Protein AF-A0A1Z1W2J2-F1 (afdb_monomer)

Organism: NCBI:txid67267

pLDDT: mean 71.51, std 18.53, range [32.78, 91.19]

InterPro domains:
  IPR027417 P-loop containing nucleoside triphosphate hydrolase [G3DSA:3.40.50.300] (1-101)
  IPR027417 P-loop containing nucleoside triphosphate hydrolase [SSF52540] (1-99)
  IPR049945 ORC1/DEAH AAA+ ATPase domain [PF13401] (2-96)

Radius of gyration: 15.1 Å; Cα contacts (8 Å, |Δi|>4): 87; chains: 1; bounding box: 29×31×54 Å

Sequence (104 aa):
MTGDSGVGKTFATHAVLAGYPAHRSCALSLPSRPTPADLRTAFHDALGLPGPPPDDPGVCDNAVLDALAAQPRTVVVDEAHQLSPAAFEYLRYLYDSLPACAPF

Foldseek 3Di:
DDDPPDPPPVVPLVPVVVPDDPQQAFEFDADQAHALVRVLQRLCVSLVPPDHQDPDSVVSLVSSLVSCLVGPHHYDYPPCVRYDPNNVVSVVVSVVPHDDPDDD

Nearest PDB structures (foldseek):
  8bd5-assembly1_J  TM=7.728E-01  e=1.715E-01  Scytonema hofmannii
  7peq-assembly1_AJ  TM=3.961E-01  e=2.458E+00  Homo sapiens
  5xyn-assembly1_C  TM=3.651E-01  e=2.458E+00  Saccharomyces cerevisiae S288C

Mean predicted aligned error: 10.52 Å

Solvent-accessible surface area (backbone atoms only — not comparable to full-atom values): 6521 Å² total; per-residue (Å²): 137,88,76,84,80,73,94,73,58,88,65,64,67,53,64,71,52,71,78,50,64,70,94,36,51,38,69,48,76,75,64,90,56,36,47,57,64,55,49,51,47,28,48,34,61,61,69,65,54,87,75,78,72,55,88,49,65,67,63,35,51,51,55,48,50,53,53,40,64,76,49,72,51,52,74,45,66,72,69,61,88,44,52,34,72,63,30,50,52,47,55,47,50,53,60,72,67,42,76,77,77,74,84,128

Structure (mmCIF, N/CA/C/O backbone):
data_AF-A0A1Z1W2J2-F1
#
_entry.id   AF-A0A1Z1W2J2-F1
#
loop_
_atom_site.group_PDB
_atom_site.id
_atom_site.type_symbol
_atom_site.label_atom_id
_atom_site.label_alt_id
_atom_site.label_comp_id
_atom_site.label_asym_id
_atom_site.label_entity_id
_atom_site.label_seq_id
_atom_site.pdbx_PDB_ins_code
_atom_site.Cartn_x
_atom_site.Cartn_y
_atom_site.Cartn_z
_atom_site.occupancy
_atom_site.B_iso_or_equiv
_atom_site.auth_seq_id
_atom_site.auth_comp_id
_atom_site.auth_asym_id
_atom_site.auth_atom_id
_atom_site.pdbx_PDB_model_num
ATOM 1 N N . MET A 1 1 ? -7.856 -15.005 -34.133 1.00 33.62 1 MET A N 1
ATOM 2 C CA . MET A 1 1 ? -8.223 -15.827 -32.963 1.00 33.62 1 MET A CA 1
ATOM 3 C C . MET A 1 1 ? -8.541 -14.877 -31.828 1.00 33.62 1 MET A C 1
ATOM 5 O O . MET A 1 1 ? -7.641 -14.276 -31.262 1.00 33.62 1 MET A O 1
ATOM 9 N N . THR A 1 2 ? -9.830 -14.649 -31.621 1.00 44.09 2 THR A N 1
ATOM 10 C CA . THR A 1 2 ? -10.419 -13.862 -30.537 1.00 44.09 2 THR A CA 1
ATOM 11 C C . THR A 1 2 ? -10.419 -14.713 -29.270 1.00 44.09 2 THR A C 1
ATOM 13 O O . THR A 1 2 ? -10.969 -15.812 -29.276 1.00 44.09 2 THR A O 1
ATOM 16 N N . GLY A 1 3 ? -9.757 -14.242 -28.216 1.00 36.09 3 GLY A N 1
ATOM 17 C CA . GLY A 1 3 ? -9.851 -14.824 -26.881 1.00 36.09 3 GLY A CA 1
ATOM 18 C C . GLY A 1 3 ? -10.759 -13.947 -26.037 1.00 36.09 3 GLY A C 1
ATOM 19 O O . GLY A 1 3 ? -10.327 -12.886 -25.595 1.00 36.09 3 GLY A O 1
ATOM 20 N N . ASP A 1 4 ? -12.008 -14.373 -25.867 1.00 42.97 4 ASP A N 1
ATOM 21 C CA . ASP A 1 4 ? -12.931 -13.824 -24.875 1.00 42.97 4 ASP A CA 1
ATOM 22 C C . ASP A 1 4 ? -12.263 -13.875 -23.498 1.00 42.97 4 ASP A C 1
ATOM 24 O O . ASP A 1 4 ? -11.938 -14.953 -22.988 1.00 42.97 4 ASP A O 1
ATOM 28 N N . SER A 1 5 ? -12.026 -12.707 -22.901 1.00 47.19 5 SER A N 1
ATOM 29 C CA . SER A 1 5 ? -11.535 -12.635 -21.530 1.00 47.19 5 SER A CA 1
ATOM 30 C C . SER A 1 5 ? -12.732 -12.776 -20.599 1.00 47.19 5 SER A C 1
ATOM 32 O O . SER A 1 5 ? -13.648 -11.955 -20.591 1.00 47.19 5 SER A O 1
ATOM 34 N N . GLY A 1 6 ? -12.743 -13.902 -19.888 1.00 37.53 6 GLY A N 1
ATOM 35 C CA . GLY A 1 6 ? -13.871 -14.432 -19.142 1.00 37.53 6 GLY A CA 1
ATOM 36 C C . GLY A 1 6 ? -14.449 -13.488 -18.090 1.00 37.53 6 GLY A C 1
ATOM 37 O O . GLY A 1 6 ? -13.805 -13.142 -17.104 1.00 37.53 6 GLY A O 1
ATOM 38 N N . VAL A 1 7 ? -15.747 -13.234 -18.240 1.00 40.84 7 VAL A N 1
ATOM 39 C CA . VAL A 1 7 ? -16.676 -12.526 -17.338 1.00 40.84 7 VAL A CA 1
ATOM 40 C C . VAL A 1 7 ? -16.934 -13.305 -16.021 1.00 40.84 7 VAL A C 1
ATOM 42 O O . VAL A 1 7 ? -17.921 -13.095 -15.329 1.00 40.84 7 VAL A O 1
ATOM 45 N N . GLY A 1 8 ? -16.067 -14.256 -15.657 1.00 32.78 8 GLY A N 1
ATOM 46 C CA . GLY A 1 8 ? -16.368 -15.294 -14.661 1.00 32.78 8 GLY A CA 1
ATOM 47 C C . GLY A 1 8 ? -15.552 -15.270 -13.368 1.00 32.78 8 GLY A C 1
ATOM 48 O O . GLY A 1 8 ? -15.852 -16.055 -12.475 1.00 32.78 8 GLY A O 1
ATOM 49 N N . LYS A 1 9 ? -14.523 -14.420 -13.239 1.00 38.84 9 LYS A N 1
ATOM 50 C CA . LYS A 1 9 ? -13.627 -14.419 -12.058 1.00 38.84 9 LYS A CA 1
ATOM 51 C C . LYS A 1 9 ? -13.729 -13.170 -11.189 1.00 38.84 9 LYS A C 1
ATOM 53 O O . LYS A 1 9 ? -13.572 -13.278 -9.979 1.00 38.84 9 LYS A O 1
ATOM 58 N N . THR A 1 10 ? -14.147 -12.044 -11.768 1.00 43.03 10 THR A N 1
ATOM 59 C CA . THR A 1 10 ? -14.412 -10.772 -11.068 1.00 43.03 10 THR A CA 1
ATOM 60 C C . THR A 1 10 ? -15.468 -10.890 -9.953 1.00 43.03 10 THR A C 1
ATOM 62 O O . THR A 1 10 ? -15.591 -10.005 -9.115 1.00 43.03 10 THR A O 1
ATOM 65 N N . PHE A 1 11 ? -16.243 -11.980 -9.908 1.00 35.91 11 PHE A N 1
ATOM 66 C CA . PHE A 1 11 ? -17.312 -12.175 -8.923 1.00 35.91 11 PHE A CA 1
ATOM 67 C C . PHE A 1 11 ? -16.907 -13.029 -7.707 1.00 35.91 11 PHE A C 1
ATOM 69 O O . PHE A 1 11 ? -17.592 -13.001 -6.687 1.00 35.91 11 PHE A O 1
ATOM 76 N N . ALA A 1 12 ? -15.802 -13.782 -7.775 1.00 35.91 12 ALA A N 1
ATOM 77 C CA . ALA A 1 12 ? -15.428 -14.717 -6.707 1.00 35.91 12 ALA A CA 1
ATOM 78 C C . ALA A 1 12 ? -14.659 -14.047 -5.554 1.00 35.91 12 ALA A C 1
ATOM 80 O O . ALA A 1 12 ? -14.740 -14.505 -4.414 1.00 35.91 12 ALA A O 1
ATOM 81 N N . THR A 1 13 ? -13.993 -12.917 -5.804 1.00 43.53 13 THR A N 1
ATOM 82 C CA . THR A 1 13 ? -13.342 -12.097 -4.766 1.00 43.53 13 THR A CA 1
ATOM 83 C C . THR A 1 13 ? -14.362 -11.393 -3.858 1.00 43.53 13 THR A C 1
ATOM 85 O O . THR A 1 13 ? -14.080 -11.126 -2.690 1.00 43.53 13 THR A O 1
ATOM 88 N N . HIS A 1 14 ? -15.597 -11.187 -4.333 1.00 39.03 14 HIS A N 1
ATOM 89 C CA . HIS A 1 14 ? -16.682 -10.560 -3.568 1.00 39.03 14 HIS A CA 1
ATOM 90 C C . HIS A 1 14 ? -17.187 -11.407 -2.381 1.00 39.03 14 HIS A C 1
ATOM 92 O O . HIS A 1 14 ? -17.812 -10.868 -1.469 1.00 39.03 14 HIS A O 1
ATOM 98 N N . ALA A 1 15 ? -16.921 -12.718 -2.357 1.00 36.31 15 ALA A N 1
ATOM 99 C CA . ALA A 1 15 ? -17.475 -13.613 -1.339 1.00 36.31 15 ALA A CA 1
ATOM 100 C C . ALA A 1 15 ? -16.734 -13.550 0.012 1.00 36.31 15 ALA A C 1
ATOM 102 O O . ALA A 1 15 ? -17.362 -13.718 1.054 1.00 36.31 15 ALA A O 1
ATOM 103 N N . VAL A 1 16 ? -15.428 -13.250 0.024 1.00 39.78 16 VAL A N 1
ATOM 104 C CA . VAL A 1 16 ? -14.664 -13.027 1.274 1.00 39.78 16 VAL A CA 1
ATOM 105 C C . VAL A 1 16 ? -14.867 -11.596 1.799 1.00 39.78 16 VAL A C 1
ATOM 107 O O . VAL A 1 16 ? -14.850 -11.363 3.006 1.00 39.78 16 VAL A O 1
ATOM 110 N N . LEU A 1 17 ? -15.167 -10.651 0.900 1.00 43.16 17 LEU A N 1
ATOM 111 C CA . LEU A 1 17 ? -15.566 -9.277 1.227 1.00 43.16 17 LEU A CA 1
ATOM 112 C C . LEU A 1 17 ? -16.951 -9.184 1.896 1.00 43.16 17 LEU A C 1
ATOM 114 O O . LEU A 1 17 ? -17.210 -8.218 2.604 1.00 43.16 17 LEU A O 1
ATOM 118 N N . ALA A 1 18 ? -17.825 -10.185 1.742 1.00 42.00 18 ALA A N 1
ATOM 119 C CA . ALA A 1 18 ? -19.174 -10.171 2.322 1.00 42.00 18 ALA A CA 1
ATOM 120 C C . ALA A 1 18 ? -19.203 -10.249 3.866 1.00 42.00 18 ALA A C 1
ATOM 122 O O . ALA A 1 18 ? -20.241 -9.981 4.471 1.00 42.00 18 ALA A O 1
ATOM 123 N N . GLY A 1 19 ? -18.085 -10.616 4.507 1.00 42.25 19 GLY A N 1
ATOM 124 C CA . GLY A 1 19 ? -17.967 -10.717 5.967 1.00 42.25 19 GLY A CA 1
ATOM 125 C C . GLY A 1 19 ? -17.361 -9.493 6.660 1.00 42.25 19 GLY A C 1
ATOM 126 O O . GLY A 1 19 ? -17.436 -9.403 7.885 1.00 42.25 19 GLY A O 1
ATOM 127 N N . TYR A 1 20 ? -16.772 -8.553 5.911 1.00 49.44 20 TYR A N 1
ATOM 128 C CA . TYR A 1 20 ? -16.141 -7.357 6.471 1.00 49.44 20 TYR A CA 1
ATOM 129 C C . TYR A 1 20 ? -16.917 -6.109 6.049 1.00 49.44 20 TYR A C 1
ATOM 131 O O . TYR A 1 20 ? -17.210 -5.941 4.867 1.00 49.44 20 TYR A O 1
ATOM 139 N N . PRO A 1 21 ? -17.270 -5.210 6.984 1.00 53.03 21 PRO A N 1
ATOM 140 C CA . PRO A 1 21 ? -17.954 -3.980 6.618 1.00 53.03 21 PRO A CA 1
ATOM 141 C C . PRO A 1 21 ? -17.081 -3.191 5.636 1.00 53.03 21 PRO A C 1
ATOM 143 O O . PRO A 1 21 ? -15.913 -2.941 5.927 1.00 53.03 21 PRO A O 1
ATOM 146 N N . ALA A 1 22 ? -17.656 -2.768 4.506 1.00 54.94 22 ALA A N 1
ATOM 147 C CA . ALA A 1 22 ? -16.960 -2.050 3.429 1.00 54.94 22 ALA A CA 1
ATOM 148 C C . ALA A 1 22 ? -16.160 -0.824 3.919 1.00 54.94 22 ALA A C 1
ATOM 150 O O . ALA A 1 22 ? -15.146 -0.455 3.338 1.00 54.94 22 ALA A O 1
ATOM 151 N N . HIS A 1 23 ? -16.570 -0.229 5.044 1.00 56.16 23 HIS A N 1
ATOM 152 C CA . HIS A 1 23 ? -15.871 0.874 5.713 1.00 56.16 23 HIS A CA 1
ATOM 153 C C . HIS A 1 23 ? -14.516 0.493 6.337 1.00 56.16 23 HIS A C 1
ATOM 155 O O . HIS A 1 23 ? -13.785 1.370 6.786 1.00 56.16 23 HIS A O 1
ATOM 161 N N . ARG A 1 24 ? -14.187 -0.801 6.403 1.00 64.62 24 ARG A N 1
ATOM 162 C CA . ARG A 1 24 ? -12.928 -1.336 6.936 1.00 64.62 24 ARG A CA 1
ATOM 163 C C . ARG A 1 24 ? -12.129 -2.105 5.889 1.00 64.62 24 ARG A C 1
ATOM 165 O O . ARG A 1 24 ? -11.170 -2.759 6.264 1.00 64.62 24 ARG A O 1
ATOM 172 N N . SER A 1 25 ? -12.491 -2.062 4.609 1.00 67.38 25 SER A N 1
ATOM 173 C CA . SER A 1 25 ? -11.763 -2.771 3.550 1.00 67.38 25 SER A CA 1
ATOM 174 C C . SER A 1 25 ? -11.204 -1.803 2.513 1.00 67.38 25 SER A C 1
ATOM 176 O O . SER A 1 25 ? -11.910 -0.904 2.064 1.00 67.38 25 SER A O 1
ATOM 178 N N . CYS A 1 26 ? -9.951 -2.009 2.118 1.00 74.50 26 CYS A N 1
ATOM 179 C CA . CYS A 1 26 ? -9.268 -1.282 1.055 1.00 74.50 26 CYS A CA 1
ATOM 180 C C . CYS A 1 26 ? -8.994 -2.258 -0.098 1.00 74.50 26 CYS A C 1
ATOM 182 O O . CYS A 1 26 ? -8.255 -3.228 0.082 1.00 74.50 26 CYS A O 1
ATOM 184 N N . ALA A 1 27 ? -9.617 -2.034 -1.256 1.00 77.12 27 ALA A N 1
ATOM 185 C CA . ALA A 1 27 ? -9.393 -2.839 -2.455 1.00 77.12 27 ALA A CA 1
ATOM 186 C C . ALA A 1 27 ? -8.363 -2.144 -3.351 1.00 77.12 27 ALA A C 1
ATOM 188 O O . ALA A 1 27 ? -8.575 -1.003 -3.762 1.00 77.12 27 ALA A O 1
ATOM 189 N N . LEU A 1 28 ? -7.257 -2.827 -3.653 1.00 80.88 28 LEU A N 1
ATOM 190 C CA . LEU A 1 28 ? -6.201 -2.283 -4.506 1.00 80.88 28 LEU A CA 1
ATOM 191 C C . LEU A 1 28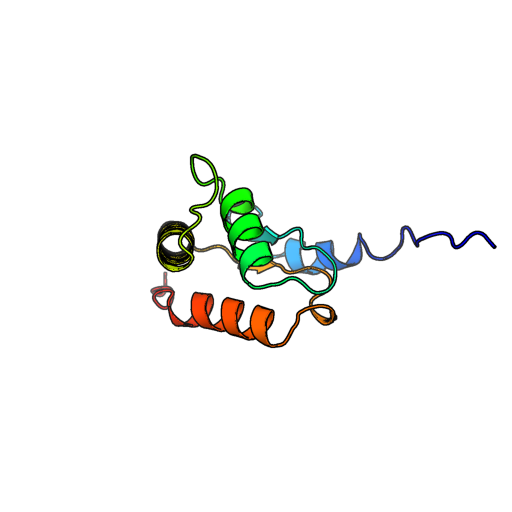 ? -6.387 -2.743 -5.952 1.00 80.88 28 LEU A C 1
ATOM 193 O O . LEU A 1 28 ? -6.520 -3.936 -6.218 1.00 80.88 28 LEU A O 1
ATOM 197 N N . SER A 1 29 ? -6.347 -1.794 -6.886 1.00 77.44 29 SER A N 1
ATOM 198 C CA . SER A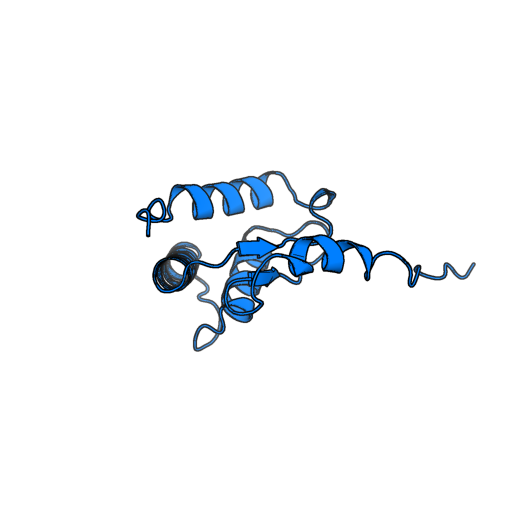 1 29 ? -6.270 -2.085 -8.320 1.00 77.44 29 SER A CA 1
ATOM 199 C C . SER A 1 29 ? -4.805 -2.068 -8.745 1.00 77.44 29 SER A C 1
ATOM 201 O O . SER A 1 29 ? -4.168 -1.020 -8.683 1.00 77.44 29 SER A O 1
ATOM 203 N N . LEU A 1 30 ? -4.261 -3.221 -9.142 1.00 78.81 30 LEU A N 1
ATOM 204 C CA . LEU A 1 30 ? -2.839 -3.375 -9.466 1.00 78.81 30 LEU A CA 1
ATOM 205 C C . LEU A 1 30 ? -2.636 -3.833 -10.917 1.00 78.81 30 LEU A C 1
ATOM 207 O O . LEU A 1 30 ? -3.426 -4.636 -11.419 1.00 78.81 30 LEU A O 1
ATOM 211 N N . PRO A 1 31 ? -1.573 -3.363 -11.596 1.00 78.00 31 PRO A N 1
ATOM 212 C CA . PRO A 1 31 ? -1.170 -3.918 -12.881 1.00 78.00 31 PRO A CA 1
ATOM 213 C C . PRO A 1 31 ? -0.617 -5.341 -12.711 1.00 78.00 31 PRO A C 1
ATOM 215 O O . PRO A 1 31 ? -0.230 -5.753 -11.616 1.00 78.00 31 PRO A O 1
ATOM 218 N N . SER A 1 32 ? -0.517 -6.096 -13.808 1.00 76.31 32 SER A N 1
ATOM 219 C CA . SER A 1 32 ? 0.141 -7.407 -13.785 1.00 76.31 32 SER A CA 1
ATOM 220 C C . SER A 1 32 ? 1.606 -7.279 -13.363 1.00 76.31 32 SER A C 1
ATOM 222 O O . SER A 1 32 ? 2.357 -6.523 -13.975 1.00 76.31 32 SER A O 1
ATOM 224 N N . ARG A 1 33 ? 2.019 -8.072 -12.363 1.00 74.88 33 ARG A N 1
ATOM 225 C CA . ARG A 1 33 ? 3.358 -8.026 -11.739 1.00 74.88 33 ARG A CA 1
ATOM 226 C C . ARG A 1 33 ? 3.707 -6.635 -11.191 1.00 74.88 33 ARG A C 1
ATOM 228 O O . ARG A 1 33 ? 4.670 -6.026 -11.658 1.00 74.88 33 ARG A O 1
ATOM 235 N N . PRO A 1 34 ? 2.963 -6.151 -10.186 1.00 80.31 34 PRO A N 1
ATOM 236 C CA . PRO A 1 34 ? 3.179 -4.820 -9.646 1.00 80.31 34 PRO A CA 1
ATOM 237 C C . PRO A 1 34 ? 4.565 -4.704 -9.005 1.00 80.31 34 PRO A C 1
ATOM 239 O O . PRO A 1 34 ? 5.083 -5.639 -8.374 1.00 80.31 34 PRO A O 1
ATOM 242 N N . THR A 1 35 ? 5.158 -3.531 -9.175 1.00 84.06 35 THR A N 1
ATOM 243 C CA . THR A 1 35 ? 6.349 -3.084 -8.462 1.00 84.06 35 THR A CA 1
ATOM 244 C C . THR A 1 35 ? 5.957 -2.460 -7.116 1.00 84.06 35 THR A C 1
ATOM 246 O O . THR A 1 35 ? 4.797 -2.098 -6.905 1.00 84.06 35 THR A O 1
ATOM 249 N N . PRO A 1 36 ? 6.909 -2.267 -6.186 1.00 84.12 36 PRO A N 1
ATOM 250 C CA . PRO A 1 36 ? 6.645 -1.510 -4.963 1.00 84.12 36 PRO A CA 1
ATOM 251 C C . PRO A 1 36 ? 6.167 -0.070 -5.214 1.00 84.12 36 PRO A C 1
ATOM 253 O O . PRO A 1 36 ? 5.457 0.487 -4.385 1.00 84.12 36 PRO A O 1
ATOM 256 N N . ALA A 1 37 ? 6.540 0.546 -6.341 1.00 86.69 37 ALA A N 1
ATOM 257 C CA . ALA A 1 37 ? 6.037 1.868 -6.714 1.00 86.69 37 ALA A CA 1
ATOM 258 C C . ALA A 1 37 ? 4.547 1.816 -7.089 1.00 86.69 37 ALA A C 1
ATOM 260 O O . ALA A 1 37 ? 3.773 2.632 -6.600 1.00 86.69 37 ALA A O 1
ATOM 261 N N . ASP A 1 38 ? 4.130 0.801 -7.853 1.00 86.56 38 ASP A N 1
ATOM 262 C CA . ASP A 1 38 ? 2.716 0.607 -8.202 1.00 86.56 38 ASP A CA 1
ATOM 263 C C . ASP A 1 38 ? 1.856 0.387 -6.950 1.00 86.56 38 ASP A C 1
ATOM 265 O O . ASP A 1 38 ? 0.748 0.908 -6.856 1.00 86.56 38 ASP A O 1
ATOM 269 N N . LEU A 1 39 ? 2.380 -0.347 -5.960 1.00 86.06 39 LEU A N 1
ATOM 270 C CA . LEU A 1 39 ? 1.702 -0.541 -4.676 1.00 86.06 39 LEU A CA 1
ATOM 271 C C . LEU A 1 39 ? 1.546 0.773 -3.918 1.00 86.06 39 LEU A C 1
ATOM 273 O O . LEU A 1 39 ? 0.454 1.045 -3.434 1.00 86.06 39 LEU A O 1
ATOM 277 N N . ARG A 1 40 ? 2.600 1.592 -3.832 1.00 89.25 40 ARG A N 1
ATOM 278 C CA . ARG A 1 40 ? 2.542 2.911 -3.184 1.00 89.25 40 ARG A CA 1
ATOM 279 C C . ARG A 1 40 ? 1.460 3.787 -3.790 1.00 89.25 40 ARG A C 1
ATOM 281 O O . ARG A 1 40 ? 0.624 4.307 -3.060 1.00 89.25 40 ARG A O 1
ATOM 288 N N . THR A 1 41 ? 1.441 3.896 -5.116 1.00 88.44 41 THR A N 1
ATOM 289 C CA . THR A 1 41 ? 0.413 4.655 -5.831 1.00 88.44 41 THR A CA 1
ATOM 290 C C . THR A 1 41 ? -0.976 4.079 -5.567 1.00 88.44 41 THR A C 1
ATOM 292 O O . THR A 1 41 ? -1.872 4.815 -5.168 1.00 88.44 41 THR A O 1
ATOM 295 N N . ALA A 1 42 ? -1.147 2.759 -5.679 1.00 87.69 42 ALA A N 1
ATOM 296 C CA . ALA A 1 42 ? -2.434 2.116 -5.430 1.00 87.69 42 ALA A CA 1
ATOM 297 C C . ALA A 1 42 ? -2.929 2.319 -3.989 1.00 87.69 42 ALA A C 1
ATOM 299 O O . ALA A 1 42 ? -4.115 2.562 -3.779 1.00 87.69 42 ALA A O 1
ATOM 300 N N . PHE A 1 43 ? -2.041 2.246 -2.993 1.00 88.00 43 PHE A N 1
ATOM 301 C CA . PHE A 1 43 ? -2.376 2.539 -1.600 1.00 88.00 43 PHE A CA 1
ATOM 302 C C . PHE A 1 43 ? -2.732 4.005 -1.405 1.00 88.00 43 PHE A C 1
ATOM 304 O O . PHE A 1 43 ? -3.738 4.295 -0.767 1.00 88.00 43 PHE A O 1
ATOM 311 N N . HIS A 1 44 ? -1.938 4.919 -1.955 1.00 88.44 44 HIS A N 1
ATOM 312 C CA . HIS A 1 44 ? -2.187 6.349 -1.858 1.00 88.44 44 HIS A C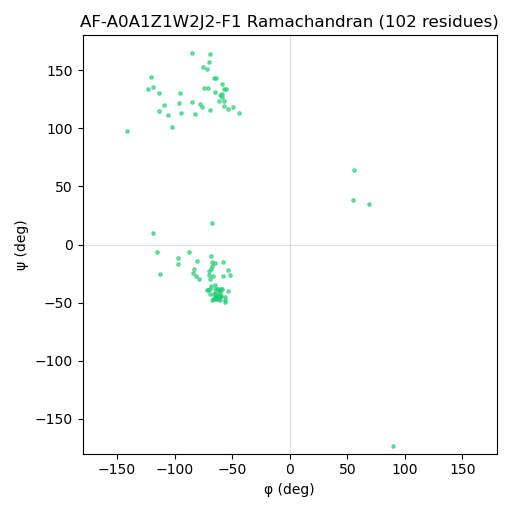A 1
ATOM 313 C C . HIS A 1 44 ? -3.580 6.709 -2.397 1.00 88.44 44 HIS A C 1
ATOM 315 O O . HIS A 1 44 ? -4.366 7.372 -1.714 1.00 88.44 44 HIS A O 1
ATOM 321 N N . ASP A 1 45 ? -3.914 6.185 -3.577 1.00 87.06 45 ASP A N 1
ATOM 322 C CA . ASP A 1 45 ? -5.196 6.410 -4.240 1.00 87.06 45 ASP A CA 1
ATOM 323 C C . ASP A 1 45 ? -6.354 5.753 -3.480 1.00 87.06 45 ASP A C 1
ATOM 325 O O . ASP A 1 45 ? -7.368 6.396 -3.202 1.00 87.06 45 ASP A O 1
ATOM 329 N N . ALA A 1 46 ? -6.206 4.486 -3.080 1.00 84.50 46 ALA A N 1
ATOM 330 C CA . ALA A 1 46 ? -7.261 3.752 -2.382 1.00 84.50 46 ALA A CA 1
ATOM 331 C C . ALA A 1 46 ? -7.506 4.266 -0.952 1.00 84.50 46 ALA A C 1
ATOM 333 O O . ALA A 1 46 ? -8.612 4.143 -0.417 1.00 84.50 46 ALA A O 1
ATOM 334 N N . LEU A 1 47 ? -6.492 4.864 -0.321 1.00 85.75 47 LEU A N 1
ATOM 335 C CA . LEU A 1 47 ? -6.631 5.526 0.973 1.00 85.75 47 LEU A CA 1
ATOM 336 C C . LEU A 1 47 ? -7.215 6.940 0.855 1.00 85.75 47 LEU A C 1
ATOM 338 O O . LEU A 1 47 ? -7.684 7.465 1.867 1.00 85.75 47 LEU A O 1
ATOM 342 N N . GLY A 1 48 ? -7.260 7.510 -0.354 1.00 86.50 48 GLY A N 1
ATOM 343 C CA . GLY A 1 48 ? -7.753 8.861 -0.607 1.00 86.50 48 GLY A CA 1
ATOM 344 C C . GLY A 1 48 ? -6.835 9.934 -0.026 1.00 86.50 48 GLY A C 1
ATOM 345 O O . GLY A 1 48 ? -7.320 10.943 0.489 1.00 86.50 48 GLY A O 1
ATOM 346 N N . LEU A 1 49 ? -5.520 9.691 -0.044 1.00 87.44 49 LEU A N 1
ATOM 347 C CA . LEU A 1 49 ? -4.536 10.634 0.476 1.00 87.44 49 LEU A CA 1
ATOM 348 C C . LEU A 1 49 ? -4.515 11.923 -0.369 1.00 87.44 49 LEU A C 1
ATOM 350 O O . LEU A 1 49 ? -4.712 11.875 -1.585 1.00 87.44 49 LEU A O 1
ATOM 354 N N . PRO A 1 50 ? -4.317 13.098 0.255 1.00 84.62 50 PRO A N 1
ATOM 355 C CA . PRO A 1 50 ? -4.372 14.369 -0.453 1.00 84.62 50 PRO A CA 1
ATOM 356 C C . PRO A 1 50 ? -3.132 14.595 -1.326 1.00 84.62 50 PRO A C 1
ATOM 358 O O . PRO A 1 50 ? -2.003 14.490 -0.856 1.00 84.62 50 PRO A O 1
ATOM 361 N N . GLY A 1 51 ? -3.356 15.037 -2.566 1.00 88.88 51 GLY A N 1
ATOM 362 C CA . GLY A 1 51 ? -2.289 15.385 -3.510 1.00 88.88 51 GLY A CA 1
ATOM 363 C C . GLY A 1 51 ? -1.824 14.204 -4.368 1.00 88.88 51 GLY A C 1
ATOM 364 O O . GLY A 1 51 ? -2.465 13.157 -4.369 1.00 88.88 51 GLY A O 1
ATOM 365 N N . PRO A 1 52 ? -0.763 14.379 -5.172 1.00 87.31 52 PRO A N 1
ATOM 366 C CA . PRO A 1 52 ? -0.122 13.266 -5.860 1.00 87.31 52 PRO A CA 1
ATOM 367 C C . PRO A 1 52 ? 0.730 12.435 -4.881 1.00 87.31 52 PRO A C 1
ATOM 369 O O . PRO A 1 52 ? 1.243 12.994 -3.906 1.00 87.31 52 PRO A O 1
ATOM 372 N N . PRO A 1 53 ? 0.939 11.134 -5.153 1.00 85.31 53 PRO A N 1
ATOM 373 C CA . PRO A 1 53 ? 1.846 10.313 -4.362 1.00 85.31 53 PRO A CA 1
ATOM 374 C C . PRO A 1 53 ? 3.258 10.928 -4.350 1.00 85.31 53 PRO A C 1
ATOM 376 O O . PRO A 1 53 ? 3.749 11.324 -5.410 1.00 85.31 53 PR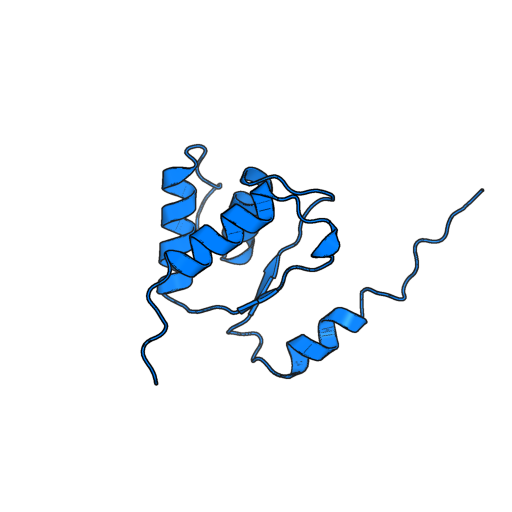O A O 1
ATOM 379 N N . PRO A 1 54 ? 3.918 11.027 -3.180 1.00 86.75 54 PRO A N 1
ATOM 380 C CA . PRO A 1 54 ? 5.278 11.550 -3.088 1.00 86.75 54 PRO A CA 1
ATOM 381 C C . PRO A 1 54 ? 6.274 10.738 -3.928 1.00 86.75 54 PRO A C 1
ATOM 383 O O . PRO A 1 54 ? 6.256 9.509 -3.884 1.00 86.75 54 PRO A O 1
ATOM 386 N N . ASP A 1 55 ? 7.188 11.424 -4.626 1.00 87.62 55 ASP A N 1
ATOM 387 C CA . ASP A 1 55 ? 8.270 10.775 -5.390 1.00 87.62 55 ASP A CA 1
ATOM 388 C C . ASP A 1 55 ? 9.285 10.064 -4.479 1.00 87.62 55 ASP A C 1
ATOM 390 O O . ASP A 1 55 ? 9.930 9.100 -4.893 1.00 87.62 55 ASP A O 1
ATOM 394 N N . ASP A 1 56 ? 9.437 10.542 -3.237 1.00 91.19 56 ASP A N 1
ATOM 395 C CA . ASP A 1 56 ? 10.270 9.885 -2.235 1.00 91.19 56 ASP A CA 1
ATOM 396 C C . ASP A 1 56 ? 9.545 8.651 -1.664 1.00 91.19 56 ASP A C 1
ATOM 398 O O . ASP A 1 56 ? 8.486 8.792 -1.036 1.00 91.19 56 ASP A O 1
ATOM 402 N N . PRO A 1 57 ? 10.111 7.438 -1.830 1.00 87.62 57 PRO A N 1
ATOM 403 C CA . PRO A 1 57 ? 9.473 6.208 -1.379 1.00 87.62 57 PRO A CA 1
ATOM 404 C C . PRO A 1 57 ? 9.193 6.185 0.124 1.00 87.62 57 PRO A C 1
ATOM 406 O O . PRO A 1 57 ? 8.144 5.695 0.527 1.00 87.62 57 PRO A O 1
ATOM 409 N N . GLY A 1 58 ? 10.098 6.726 0.946 1.00 88.94 58 GLY A N 1
ATOM 410 C CA . GLY A 1 58 ? 9.958 6.726 2.401 1.00 88.94 58 GLY A CA 1
ATOM 411 C C . GLY A 1 58 ? 8.873 7.687 2.878 1.00 88.94 58 GLY A C 1
ATOM 412 O O . GLY A 1 58 ? 8.101 7.351 3.773 1.00 88.94 58 GLY A O 1
ATOM 413 N N . VAL A 1 59 ? 8.761 8.862 2.254 1.00 90.50 59 VAL A N 1
ATOM 414 C CA . VAL A 1 59 ? 7.674 9.814 2.533 1.00 90.50 59 VAL A CA 1
ATOM 415 C C . VAL A 1 59 ? 6.320 9.218 2.148 1.00 90.50 59 VAL A C 1
ATOM 417 O O . VAL A 1 59 ? 5.366 9.332 2.916 1.00 90.50 59 VAL A O 1
ATOM 420 N N . CYS A 1 60 ? 6.233 8.555 0.992 1.00 90.44 60 CYS A N 1
ATOM 421 C CA . CYS A 1 60 ? 5.006 7.882 0.574 1.00 90.44 60 CYS A CA 1
ATOM 422 C C . CYS A 1 60 ? 4.639 6.727 1.521 1.00 90.44 60 CYS A C 1
ATOM 424 O O . CYS A 1 60 ? 3.492 6.637 1.957 1.00 90.44 60 CYS A O 1
ATOM 426 N N . ASP A 1 61 ? 5.616 5.900 1.907 1.00 90.81 61 ASP A N 1
ATOM 427 C CA . ASP A 1 61 ? 5.416 4.783 2.837 1.00 90.81 61 ASP A CA 1
ATOM 428 C C . ASP A 1 61 ? 4.909 5.263 4.199 1.00 90.81 61 ASP A C 1
ATOM 430 O O . ASP A 1 61 ? 3.940 4.712 4.719 1.00 90.81 61 ASP A O 1
ATOM 434 N N . ASN A 1 62 ? 5.490 6.336 4.742 1.00 91.00 62 ASN A N 1
ATOM 435 C CA . ASN A 1 62 ? 5.024 6.937 5.991 1.00 91.00 62 ASN A CA 1
ATOM 436 C C . ASN A 1 62 ? 3.585 7.455 5.874 1.00 91.00 62 ASN A C 1
ATOM 438 O O . ASN A 1 62 ? 2.776 7.186 6.754 1.00 91.00 62 ASN A O 1
ATOM 442 N N . ALA A 1 63 ? 3.228 8.128 4.776 1.00 90.56 63 ALA A N 1
ATOM 443 C CA . ALA A 1 63 ? 1.864 8.619 4.574 1.00 90.56 63 ALA A CA 1
ATOM 444 C C . ALA A 1 63 ? 0.834 7.474 4.4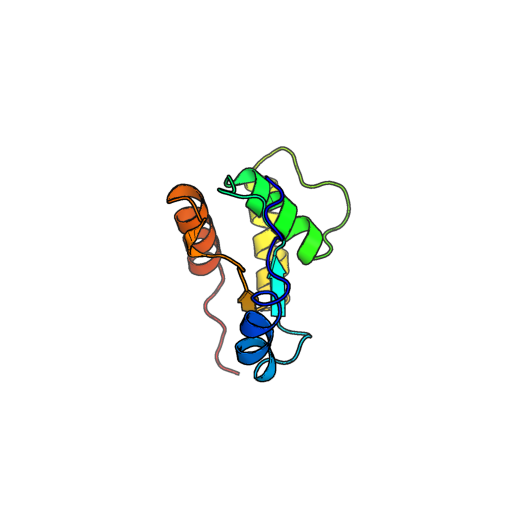85 1.00 90.56 63 ALA A C 1
ATOM 446 O O . ALA A 1 63 ? -0.270 7.576 5.025 1.00 90.56 63 ALA A O 1
ATOM 447 N N . VAL A 1 64 ? 1.203 6.365 3.834 1.00 89.12 64 VAL A N 1
ATOM 448 C CA . VAL A 1 64 ? 0.381 5.148 3.763 1.00 89.12 64 VAL A CA 1
ATOM 449 C C . VAL A 1 64 ? 0.238 4.507 5.144 1.00 89.12 64 VAL A C 1
ATOM 451 O O . VAL A 1 64 ? -0.879 4.176 5.548 1.00 89.12 64 VAL A O 1
ATOM 454 N N . LEU A 1 65 ? 1.338 4.362 5.886 1.00 8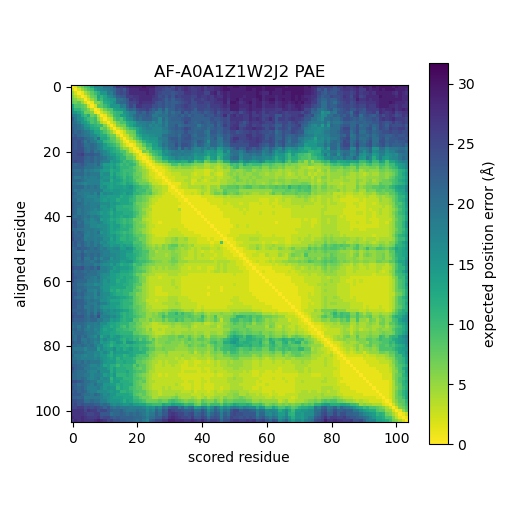9.50 65 LEU A N 1
ATOM 455 C CA . LEU A 1 65 ? 1.339 3.809 7.242 1.00 89.50 65 LEU A CA 1
ATOM 456 C C . LEU A 1 65 ? 0.506 4.656 8.206 1.00 89.50 65 LEU A C 1
ATOM 458 O O . LEU A 1 65 ? -0.321 4.098 8.922 1.00 89.50 65 LEU A O 1
ATOM 462 N N . ASP A 1 66 ? 0.660 5.979 8.183 1.00 89.06 66 ASP A N 1
ATOM 463 C CA . ASP A 1 66 ? -0.092 6.906 9.030 1.00 89.06 66 ASP A CA 1
ATOM 464 C C . ASP A 1 66 ? -1.600 6.790 8.779 1.00 89.06 66 ASP A C 1
ATOM 466 O O . ASP A 1 66 ? -2.395 6.707 9.718 1.00 89.06 66 ASP A O 1
ATOM 470 N N . ALA A 1 67 ? -2.015 6.714 7.512 1.00 87.31 67 ALA A N 1
ATOM 471 C CA . ALA A 1 67 ? -3.423 6.557 7.165 1.00 87.31 67 ALA A CA 1
ATOM 472 C C . ALA A 1 67 ? -3.989 5.177 7.533 1.00 87.31 67 ALA A C 1
ATOM 474 O O . ALA A 1 67 ? -5.124 5.088 8.010 1.00 87.31 67 ALA A O 1
ATOM 475 N N . LEU A 1 68 ? -3.207 4.109 7.360 1.00 84.94 68 LEU A N 1
ATOM 476 C CA . LEU A 1 68 ? -3.587 2.758 7.785 1.00 84.94 68 LEU A CA 1
ATOM 477 C C . LEU A 1 68 ? -3.639 2.622 9.316 1.00 84.94 68 LEU A C 1
ATOM 479 O O . LEU A 1 68 ? -4.510 1.925 9.833 1.00 84.94 68 LEU A O 1
ATOM 483 N N . ALA A 1 69 ? -2.752 3.302 10.045 1.00 85.12 69 ALA A N 1
ATOM 484 C CA . ALA A 1 69 ? -2.745 3.327 11.505 1.00 85.12 69 ALA A CA 1
ATOM 485 C C . ALA A 1 69 ? -3.921 4.142 12.067 1.00 85.12 69 ALA A C 1
ATOM 487 O O . ALA A 1 69 ? -4.546 3.730 13.044 1.00 85.12 69 ALA A O 1
ATOM 488 N N . ALA A 1 70 ? -4.260 5.271 11.433 1.00 84.94 70 ALA A N 1
ATOM 489 C CA . ALA A 1 70 ? -5.396 6.104 11.825 1.00 84.94 70 ALA A CA 1
ATOM 490 C C . ALA A 1 70 ? -6.742 5.389 11.637 1.00 84.94 70 ALA A C 1
ATOM 492 O O . ALA A 1 70 ? -7.674 5.583 12.421 1.00 84.94 70 ALA A O 1
ATOM 493 N N . GLN A 1 71 ? -6.856 4.555 10.601 1.00 79.88 71 GLN A N 1
ATOM 494 C CA . GLN A 1 71 ? -8.048 3.758 10.355 1.00 79.88 71 GLN A CA 1
ATOM 495 C C . GLN A 1 71 ? -7.659 2.366 9.845 1.00 79.88 71 GLN A C 1
ATOM 497 O O . GLN A 1 71 ? -7.447 2.199 8.642 1.00 79.88 71 GLN A O 1
ATOM 502 N N . PRO A 1 72 ? -7.618 1.354 10.734 1.00 73.25 72 PRO A N 1
ATOM 503 C CA . PRO A 1 72 ? -7.258 -0.006 10.360 1.00 73.25 72 PRO A CA 1
ATOM 504 C C . PRO A 1 72 ? -8.188 -0.533 9.267 1.00 73.25 72 PRO A C 1
ATOM 506 O O . PRO A 1 72 ? -9.407 -0.628 9.457 1.00 73.25 72 PRO A O 1
ATOM 509 N N . ARG A 1 73 ? -7.607 -0.872 8.114 1.00 71.94 73 ARG A N 1
ATOM 510 C CA . ARG A 1 73 ? -8.319 -1.394 6.944 1.00 71.94 73 ARG A CA 1
ATOM 511 C C . ARG A 1 73 ? -7.748 -2.753 6.544 1.00 71.94 73 ARG A C 1
ATOM 513 O O . ARG A 1 73 ? -6.539 -2.926 6.439 1.00 71.94 73 ARG A O 1
ATOM 520 N N . THR A 1 74 ? -8.624 -3.713 6.278 1.00 72.25 74 THR A N 1
ATOM 521 C CA . THR A 1 74 ? -8.301 -4.977 5.621 1.00 72.25 74 THR A CA 1
ATOM 522 C C . THR A 1 74 ? -7.944 -4.694 4.167 1.00 72.25 74 THR A C 1
ATOM 524 O O . THR A 1 74 ? -8.790 -4.239 3.397 1.00 72.25 74 THR A O 1
ATOM 527 N N . VAL A 1 75 ? -6.698 -4.957 3.786 1.00 73.56 75 VAL A N 1
ATOM 528 C CA . VAL A 1 75 ? -6.238 -4.811 2.402 1.00 73.56 75 VAL A CA 1
ATOM 529 C C . VAL A 1 75 ? -6.567 -6.085 1.639 1.00 73.56 75 VAL A C 1
ATOM 531 O O . VAL A 1 75 ? -6.144 -7.173 2.029 1.00 73.56 75 VAL A O 1
ATOM 534 N N . VAL A 1 76 ? -7.318 -5.950 0.551 1.00 71.94 76 VAL A N 1
ATOM 535 C CA . VAL A 1 76 ? -7.630 -7.059 -0.350 1.00 71.94 76 VAL A CA 1
ATOM 536 C C . VAL A 1 76 ? -6.880 -6.837 -1.653 1.00 71.94 76 VAL A C 1
ATOM 538 O O . VAL A 1 76 ? -7.070 -5.824 -2.329 1.00 71.94 76 VAL A O 1
ATOM 541 N N . VAL A 1 77 ? -6.020 -7.796 -1.986 1.00 72.31 77 VAL A N 1
ATOM 542 C CA . VAL A 1 77 ? 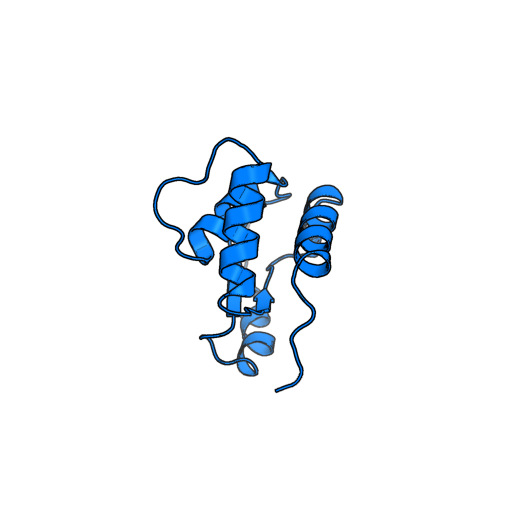-5.272 -7.818 -3.241 1.00 72.31 77 VAL A CA 1
ATOM 543 C C . VAL A 1 77 ? -5.891 -8.874 -4.141 1.00 72.31 77 VAL A C 1
ATOM 545 O O . VAL A 1 77 ? -5.813 -10.067 -3.839 1.00 72.31 77 VAL A O 1
ATOM 548 N N . ASP A 1 78 ? -6.522 -8.431 -5.227 1.00 67.50 78 ASP A N 1
ATOM 549 C CA . ASP A 1 78 ? -7.004 -9.353 -6.251 1.00 67.50 78 ASP A CA 1
ATOM 550 C C . ASP A 1 78 ? -5.820 -9.926 -7.041 1.00 67.50 78 ASP A C 1
ATOM 552 O O . ASP A 1 78 ? -4.767 -9.295 -7.150 1.00 67.50 78 ASP A O 1
ATOM 556 N N . GLU A 1 79 ? -5.972 -11.144 -7.560 1.00 70.88 79 GLU A N 1
ATOM 557 C CA . GLU A 1 79 ? -4.939 -11.814 -8.356 1.00 70.88 79 GLU A CA 1
ATOM 558 C C . GLU A 1 79 ? -3.572 -11.906 -7.634 1.00 70.88 79 GLU A C 1
ATOM 560 O O . GLU A 1 79 ? -2.519 -11.805 -8.258 1.00 70.88 79 GLU A O 1
ATOM 565 N N . ALA A 1 80 ? -3.560 -12.148 -6.313 1.00 67.19 80 ALA A N 1
ATOM 566 C CA . ALA A 1 80 ? -2.340 -12.173 -5.486 1.00 67.19 80 ALA A CA 1
ATOM 567 C C . ALA A 1 80 ? -1.225 -13.113 -6.000 1.00 67.19 80 ALA A C 1
ATOM 569 O O . ALA A 1 80 ? -0.048 -12.911 -5.709 1.00 67.19 80 ALA A O 1
ATOM 570 N N . HIS A 1 81 ? -1.568 -14.118 -6.812 1.00 68.25 81 HIS A N 1
ATOM 571 C CA . HIS A 1 81 ? -0.605 -14.982 -7.502 1.00 68.25 81 HIS A CA 1
ATOM 572 C C . HIS A 1 81 ? 0.264 -14.243 -8.540 1.00 68.25 81 HIS A C 1
ATOM 574 O O . HIS A 1 81 ? 1.277 -14.780 -8.982 1.00 68.25 81 HIS A O 1
ATOM 580 N N . GLN A 1 82 ? -0.122 -13.030 -8.944 1.00 74.88 82 GLN A N 1
ATOM 581 C CA . GLN A 1 82 ? 0.647 -12.148 -9.821 1.00 74.88 82 GLN A CA 1
ATOM 582 C C . GLN A 1 82 ? 1.629 -11.251 -9.058 1.00 74.88 82 GLN A C 1
ATOM 584 O O . GLN A 1 82 ? 2.425 -10.559 -9.696 1.00 74.88 82 GLN A O 1
ATOM 589 N N . LEU A 1 83 ? 1.597 -11.247 -7.719 1.00 74.25 83 LEU A N 1
ATOM 590 C CA . LEU A 1 83 ? 2.520 -10.452 -6.917 1.00 74.25 83 LEU A CA 1
ATOM 591 C C . LEU A 1 83 ? 3.955 -10.939 -7.111 1.00 74.25 83 LEU A C 1
ATOM 593 O O . LEU A 1 83 ? 4.265 -12.127 -7.005 1.00 74.25 83 LEU A O 1
ATOM 597 N N . SER A 1 84 ? 4.848 -9.990 -7.378 1.00 77.69 84 SER A N 1
ATOM 598 C CA . SER A 1 84 ? 6.281 -10.252 -7.340 1.00 77.69 84 SER A CA 1
ATOM 599 C C . SER A 1 84 ? 6.741 -10.475 -5.887 1.00 77.69 84 SER A C 1
ATOM 601 O O . SER A 1 84 ? 6.098 -9.977 -4.958 1.00 77.69 84 SER A O 1
ATOM 603 N N . PRO A 1 85 ? 7.872 -11.164 -5.650 1.00 79.69 85 PRO A N 1
ATOM 604 C CA . PRO A 1 85 ? 8.438 -11.285 -4.304 1.00 79.69 85 PRO A CA 1
ATOM 605 C C . PRO A 1 85 ? 8.655 -9.926 -3.623 1.00 79.69 85 PRO A C 1
ATOM 607 O O . PRO A 1 85 ? 8.308 -9.765 -2.459 1.00 79.69 85 PRO A O 1
ATOM 610 N N . ALA A 1 86 ? 9.123 -8.923 -4.373 1.00 78.88 86 ALA A N 1
ATOM 611 C CA . ALA A 1 86 ? 9.315 -7.562 -3.871 1.00 78.88 86 ALA A CA 1
ATOM 612 C C . ALA A 1 86 ? 7.991 -6.883 -3.471 1.00 78.88 86 ALA A C 1
ATOM 614 O O . ALA A 1 86 ? 7.931 -6.176 -2.468 1.00 78.88 86 ALA A O 1
ATOM 615 N N . ALA A 1 87 ? 6.915 -7.114 -4.229 1.00 79.62 87 ALA A N 1
ATOM 616 C CA . ALA A 1 87 ? 5.584 -6.625 -3.880 1.00 79.62 87 ALA A CA 1
ATOM 617 C C . ALA A 1 87 ? 5.062 -7.268 -2.588 1.00 79.62 87 ALA A C 1
ATOM 619 O O . ALA A 1 87 ? 4.502 -6.592 -1.728 1.00 79.62 87 ALA A O 1
ATOM 620 N N . PHE A 1 88 ? 5.284 -8.572 -2.429 1.00 81.19 88 PHE A N 1
ATOM 621 C CA . PHE A 1 88 ? 4.914 -9.286 -1.213 1.00 81.19 88 PHE A CA 1
ATOM 622 C C . PHE A 1 88 ? 5.726 -8.817 0.004 1.00 81.19 88 PHE A C 1
ATOM 624 O O . PHE A 1 88 ? 5.163 -8.595 1.073 1.00 81.19 88 PHE A O 1
ATOM 631 N N . GLU A 1 89 ? 7.035 -8.611 -0.155 1.00 85.44 89 GLU A N 1
ATOM 632 C CA . GLU A 1 89 ? 7.897 -8.050 0.891 1.00 85.44 89 GLU A CA 1
ATOM 633 C C . GLU A 1 89 ? 7.450 -6.656 1.321 1.00 85.44 89 GLU A C 1
ATOM 635 O O . GLU A 1 89 ? 7.457 -6.365 2.515 1.00 85.44 89 GLU A O 1
ATOM 640 N N . TYR A 1 90 ? 7.006 -5.828 0.377 1.00 83.88 90 TYR A N 1
ATOM 641 C CA . TYR A 1 90 ? 6.450 -4.515 0.678 1.00 83.88 90 TYR A CA 1
ATOM 642 C C . TYR A 1 90 ? 5.159 -4.603 1.506 1.00 83.88 90 TYR A C 1
ATOM 644 O O . TYR A 1 90 ? 5.037 -3.939 2.532 1.00 83.88 90 TYR A O 1
ATOM 652 N N . LEU A 1 91 ? 4.218 -5.473 1.121 1.00 82.81 91 LEU A N 1
ATOM 653 C CA . LEU A 1 91 ? 2.989 -5.696 1.894 1.00 82.81 91 LEU A CA 1
ATOM 654 C C . LEU A 1 91 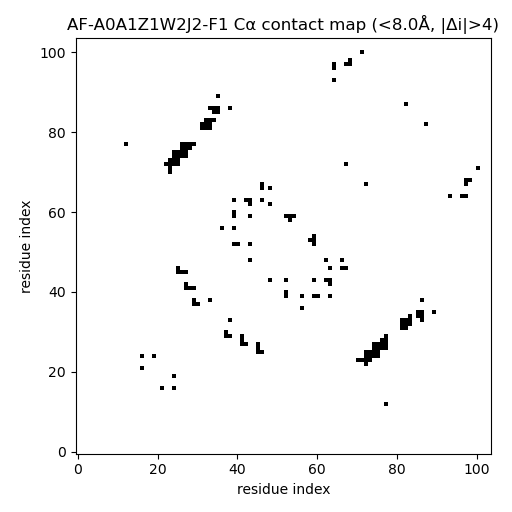? 3.286 -6.202 3.310 1.00 82.81 91 LEU A C 1
ATOM 656 O O . LEU A 1 91 ? 2.670 -5.745 4.272 1.00 82.81 91 LEU A O 1
ATOM 660 N N . ARG A 1 92 ? 4.254 -7.115 3.442 1.00 83.44 92 ARG A N 1
ATOM 661 C CA . ARG A 1 92 ? 4.724 -7.598 4.743 1.00 83.44 92 ARG A CA 1
ATOM 662 C C . ARG A 1 92 ? 5.345 -6.473 5.567 1.00 83.44 92 ARG A C 1
ATOM 664 O O . ARG A 1 92 ? 5.010 -6.346 6.734 1.00 83.44 92 ARG A O 1
ATOM 671 N N . TYR A 1 93 ? 6.194 -5.640 4.965 1.00 86.50 93 TYR A N 1
ATOM 672 C CA . TYR A 1 93 ? 6.781 -4.474 5.626 1.00 86.50 93 TYR A CA 1
ATOM 673 C C . TYR A 1 93 ? 5.708 -3.528 6.178 1.00 86.50 93 TYR A C 1
ATOM 675 O O . TYR A 1 93 ? 5.810 -3.111 7.331 1.00 86.50 93 TYR A O 1
ATOM 683 N N . LEU A 1 94 ? 4.663 -3.232 5.396 1.00 85.31 94 LEU A N 1
ATOM 684 C CA . LEU A 1 94 ? 3.551 -2.409 5.869 1.00 85.31 94 LEU A CA 1
ATOM 685 C C . LEU A 1 94 ? 2.832 -3.069 7.049 1.00 85.31 94 LEU A C 1
ATOM 687 O O . LEU A 1 94 ? 2.603 -2.421 8.064 1.00 85.31 94 LEU A O 1
ATOM 691 N N . TYR A 1 95 ? 2.517 -4.362 6.941 1.00 81.75 95 TYR A N 1
ATOM 692 C CA . TYR A 1 95 ? 1.850 -5.109 8.008 1.00 81.75 95 TYR A CA 1
ATOM 693 C C . TYR A 1 95 ? 2.674 -5.155 9.305 1.00 81.75 95 TYR A C 1
ATOM 695 O O . TYR A 1 95 ? 2.126 -4.920 10.377 1.00 81.75 95 TYR A O 1
ATOM 703 N N . ASP A 1 96 ? 3.982 -5.408 9.205 1.00 84.31 96 ASP A N 1
ATOM 704 C CA . ASP A 1 96 ? 4.904 -5.480 10.346 1.00 84.31 96 ASP A CA 1
ATOM 705 C C . ASP A 1 96 ? 5.128 -4.102 11.001 1.00 84.31 96 ASP A C 1
ATOM 707 O O . ASP A 1 96 ? 5.402 -4.019 12.198 1.00 84.31 96 ASP A O 1
ATOM 711 N N . SER A 1 97 ? 5.028 -3.020 10.219 1.00 85.50 97 SER A N 1
ATOM 712 C CA . SER A 1 97 ? 5.218 -1.640 10.692 1.00 85.50 97 SER A CA 1
ATOM 713 C C . SER A 1 97 ? 3.963 -1.045 11.329 1.00 85.50 97 SER A C 1
ATOM 715 O O . SER A 1 97 ? 4.059 -0.079 12.088 1.00 85.50 97 SER A O 1
ATOM 717 N N . LEU A 1 98 ? 2.783 -1.590 11.027 1.00 81.38 98 LEU A N 1
ATOM 718 C CA . LEU A 1 98 ? 1.549 -1.146 11.657 1.00 81.38 98 LEU A CA 1
ATOM 719 C C . LEU A 1 98 ? 1.527 -1.590 13.125 1.00 81.38 98 LEU A C 1
ATOM 721 O O . LEU A 1 98 ? 1.828 -2.747 13.430 1.00 81.38 98 LEU A O 1
ATOM 725 N N . PRO A 1 99 ? 1.145 -0.702 14.059 1.00 69.44 99 PRO A N 1
ATOM 726 C CA . PRO A 1 99 ? 0.997 -1.093 15.449 1.00 69.44 99 PRO A CA 1
ATOM 727 C C . PRO A 1 99 ? -0.046 -2.208 15.526 1.00 69.44 99 PRO A C 1
ATOM 729 O O . PRO A 1 99 ? -1.157 -2.060 15.010 1.00 69.44 99 PRO A O 1
ATOM 732 N N . ALA A 1 100 ? 0.321 -3.332 16.152 1.00 60.16 100 ALA A N 1
ATOM 733 C CA . ALA A 1 100 ? -0.589 -4.450 16.361 1.00 60.16 100 ALA A CA 1
ATOM 734 C C . ALA A 1 100 ? -1.892 -3.902 16.948 1.00 60.16 100 ALA A C 1
ATOM 736 O O . ALA A 1 100 ? -1.868 -3.259 18.000 1.00 60.16 100 ALA A O 1
ATOM 737 N N . CYS A 1 101 ? -2.994 -4.094 16.217 1.00 50.81 101 CYS A N 1
ATOM 738 C CA . CYS A 1 101 ? -4.312 -3.593 16.582 1.00 50.81 101 CYS A CA 1
ATOM 739 C C . CYS A 1 101 ? -4.545 -3.862 18.072 1.00 50.81 101 CYS A C 1
ATOM 741 O O . CYS A 1 101 ? -4.604 -5.023 18.484 1.00 50.81 101 CYS A O 1
ATOM 743 N N . ALA A 1 102 ? -4.628 -2.802 18.882 1.00 40.19 102 ALA A N 1
ATOM 744 C CA . ALA A 1 102 ? -4.988 -2.944 20.283 1.00 40.19 102 ALA A CA 1
ATOM 745 C C . ALA A 1 102 ? -6.331 -3.694 20.343 1.0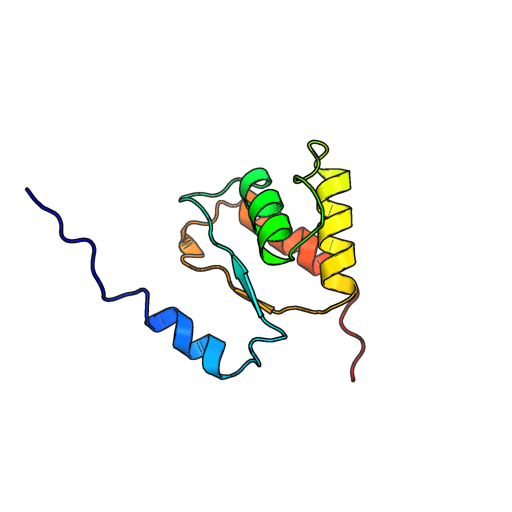0 40.19 102 ALA A C 1
ATOM 747 O O . ALA A 1 102 ? -7.220 -3.387 19.538 1.00 40.19 102 ALA A O 1
ATOM 748 N N . PRO A 1 103 ? -6.476 -4.707 21.215 1.00 40.78 103 PRO A N 1
ATOM 749 C CA . PRO A 1 103 ? -7.731 -5.431 21.322 1.00 40.78 103 PRO A CA 1
ATOM 750 C C . PRO A 1 103 ? -8.819 -4.442 21.753 1.00 40.78 103 PRO A C 1
ATOM 752 O O . PRO A 1 103 ? -8.654 -3.737 22.750 1.00 40.78 103 PRO A O 1
ATOM 755 N N . PHE A 1 104 ? -9.878 -4.356 20.945 1.00 49.03 104 PHE A N 1
ATOM 756 C CA . PHE A 1 104 ? -11.118 -3.663 21.293 1.00 49.03 104 PHE A CA 1
ATOM 757 C C . PHE A 1 104 ? -11.796 -4.343 22.485 1.00 49.03 104 PHE A C 1
ATOM 759 O O . PHE A 1 104 ? -11.754 -5.596 22.538 1.00 49.03 104 PHE A O 1
#

Secondary structure (DSSP, 8-state):
------TTSTTTTHHHHTTS-GGGEEEE---SS--HHHHHHHHHHHHT-SSSPPSSHHHHHHHHHHHHHHS--EEEETTGGG--HHHHHHHHHHHHHSPP----